Protein AF-A0A2M8Q726-F1 (afdb_monomer_lite)

Secondary structure (DSSP, 8-state):
-PPPPHHHHHHHHHHHHSPEEEEEE-PPPHHHHHHS---HHHHHTTTHHHHHHHTT--S-S--HHHHHHHHHHHTTSHHHHHHHHHHHHHH---S-STTHHHHHHHHHHHH-STTHHIIIIIIIS-EEEEEE--GGG---

Foldseek 3Di:
DDDDPPVVVVVVVVVVPDADAAAEDADDDLVVQLVDLDAPLNLCVPPVVVQLVVQPQDDGDDDVVSSVVSLVVRCPPPSNVVSQCCCCQVPVQRHDDPVRRVSSSVSSNVLSDPCNCVVPVCVPRNHPYHDYDNVVPPPD

Radius of gyration: 17.24 Å; chains: 1; bounding box: 44×35×48 Å

InterPro domains:
  IPR032466 Metal-dependent hydrolase [SSF51556] (7-124)

Structure (mmCIF, N/CA/C/O backbone):
data_AF-A0A2M8Q726-F1
#
_entry.id   AF-A0A2M8Q726-F1
#
loop_
_atom_site.group_PDB
_atom_site.id
_atom_site.type_symbol
_atom_site.label_atom_id
_atom_site.label_alt_id
_atom_site.label_comp_id
_atom_site.label_asym_id
_atom_site.label_entity_id
_atom_site.label_seq_id
_atom_site.pdbx_PDB_ins_code
_atom_site.Cartn_x
_atom_site.Cartn_y
_atom_site.Cartn_z
_atom_site.occupancy
_atom_site.B_iso_or_equiv
_atom_site.auth_seq_id
_atom_site.auth_comp_id
_atom_site.auth_asym_id
_atom_site.auth_atom_id
_atom_site.pdbx_PDB_model_num
ATOM 1 N N . PRO A 1 1 ? 7.306 11.997 19.398 1.00 54.81 1 PRO A N 1
ATOM 2 C CA . PRO A 1 1 ? 5.940 12.548 19.588 1.00 54.81 1 PRO A CA 1
ATOM 3 C C . PRO A 1 1 ? 5.564 12.511 21.071 1.00 54.81 1 PRO A C 1
ATOM 5 O O . PRO A 1 1 ? 5.903 11.532 21.731 1.00 54.81 1 PRO A O 1
ATOM 8 N N . ALA A 1 2 ? 4.929 13.562 21.596 1.00 72.69 2 ALA A N 1
ATOM 9 C CA . ALA A 1 2 ? 4.379 13.522 22.951 1.00 72.69 2 ALA A CA 1
ATOM 10 C C . ALA A 1 2 ? 3.283 12.447 23.028 1.00 72.69 2 ALA A C 1
ATOM 12 O O . ALA A 1 2 ? 2.559 12.235 22.053 1.00 72.69 2 ALA A O 1
ATOM 13 N N . ALA A 1 3 ? 3.186 11.749 24.160 1.00 86.69 3 ALA A N 1
ATOM 14 C CA . ALA A 1 3 ? 2.132 10.762 24.361 1.00 86.69 3 ALA A CA 1
ATOM 15 C C . ALA A 1 3 ? 0.755 11.443 24.294 1.00 86.69 3 ALA A C 1
ATOM 17 O O . ALA A 1 3 ? 0.577 12.540 24.829 1.00 86.69 3 ALA A O 1
ATOM 18 N N . LEU A 1 4 ? -0.216 10.792 23.646 1.00 92.00 4 LEU A N 1
ATOM 19 C CA . LEU A 1 4 ? -1.604 11.259 23.634 1.00 92.00 4 LEU A CA 1
ATOM 20 C C . LEU A 1 4 ? -2.129 11.388 25.079 1.00 92.00 4 LEU A C 1
ATOM 22 O O . LEU A 1 4 ? -1.747 10.574 25.924 1.00 92.00 4 LEU A O 1
ATOM 26 N N . PRO A 1 5 ? -3.025 12.343 25.386 1.00 96.50 5 PRO A N 1
ATOM 27 C CA . PRO A 1 5 ? -3.713 12.380 26.676 1.00 96.50 5 PRO A CA 1
ATOM 28 C C . PRO A 1 5 ? -4.424 11.054 26.981 1.00 96.50 5 PRO A C 1
ATOM 30 O O . PRO A 1 5 ? -4.880 10.373 26.062 1.00 96.50 5 PRO A O 1
ATOM 33 N N . ALA A 1 6 ? -4.581 10.701 28.260 1.00 96.00 6 ALA A N 1
ATOM 34 C CA . ALA A 1 6 ? -5.161 9.414 28.670 1.00 96.00 6 ALA A CA 1
ATOM 35 C C . ALA A 1 6 ? -6.541 9.134 28.041 1.00 96.00 6 ALA A C 1
ATOM 37 O O . ALA A 1 6 ? -6.801 8.018 27.596 1.00 96.00 6 ALA A O 1
ATOM 38 N N . ALA A 1 7 ? -7.395 10.157 27.932 1.00 96.19 7 ALA A N 1
ATOM 39 C CA . ALA A 1 7 ? -8.694 10.042 27.271 1.00 96.19 7 ALA A CA 1
ATOM 40 C C . ALA A 1 7 ? -8.564 9.698 25.775 1.00 96.19 7 ALA A C 1
ATOM 42 O O . ALA A 1 7 ? -9.251 8.808 25.283 1.00 96.19 7 ALA A O 1
ATOM 43 N N . ALA A 1 8 ? -7.636 10.342 25.061 1.00 96.50 8 ALA A N 1
ATOM 44 C CA . ALA A 1 8 ? -7.382 10.052 23.652 1.00 96.50 8 ALA A CA 1
ATOM 45 C C . ALA A 1 8 ? -6.784 8.648 23.457 1.00 96.50 8 ALA A C 1
ATOM 47 O O . ALA A 1 8 ? -7.154 7.958 22.515 1.00 96.50 8 ALA A O 1
ATOM 48 N N . GLN A 1 9 ? -5.924 8.185 24.373 1.00 95.62 9 GLN A N 1
ATOM 49 C CA . GLN A 1 9 ? -5.426 6.803 24.358 1.00 95.62 9 GLN A CA 1
ATOM 50 C C . GLN A 1 9 ? -6.545 5.777 24.575 1.00 95.62 9 GLN A C 1
ATOM 52 O O . GLN A 1 9 ? -6.511 4.705 23.979 1.00 95.62 9 GLN A O 1
ATOM 57 N N . ALA A 1 10 ? -7.525 6.082 25.432 1.00 95.88 10 ALA A N 1
ATOM 58 C CA . ALA A 1 10 ? -8.670 5.204 25.659 1.00 95.88 10 ALA A CA 1
ATOM 59 C C . ALA A 1 10 ? -9.525 5.065 24.392 1.00 95.88 10 ALA A C 1
ATOM 61 O O . ALA A 1 10 ? -9.790 3.942 23.977 1.00 95.88 10 ALA A O 1
ATOM 62 N N . VAL A 1 11 ? -9.863 6.187 23.743 1.00 96.69 11 VAL A N 1
ATOM 63 C CA . VAL A 1 11 ? -10.591 6.178 22.462 1.00 96.69 11 VAL A CA 1
ATOM 64 C C . VAL A 1 11 ? -9.797 5.433 21.393 1.00 96.69 11 VAL A C 1
ATOM 66 O O . VAL A 1 11 ? -10.348 4.556 20.743 1.00 96.69 11 VAL A O 1
ATOM 69 N N . TYR A 1 12 ? -8.499 5.720 21.257 1.00 94.75 12 TYR A N 1
ATOM 70 C CA . TYR A 1 12 ? -7.632 5.069 20.274 1.00 94.75 12 TYR A CA 1
ATOM 71 C C . TYR A 1 12 ? -7.640 3.541 20.419 1.00 94.75 12 TYR A C 1
ATOM 73 O O . TYR A 1 12 ? -7.903 2.836 19.447 1.00 94.75 12 TYR A O 1
ATOM 81 N N . ARG A 1 13 ? -7.434 3.026 21.640 1.00 95.06 13 ARG A N 1
ATOM 82 C CA . ARG A 1 13 ? -7.450 1.578 21.909 1.00 95.06 13 ARG A CA 1
ATOM 83 C C . ARG A 1 13 ? -8.795 0.937 21.592 1.00 95.06 13 ARG A C 1
ATOM 85 O O . ARG A 1 13 ? -8.817 -0.156 21.036 1.00 95.06 13 ARG A O 1
ATOM 92 N N . GLU A 1 14 ? -9.892 1.609 21.934 1.00 96.25 14 GLU A N 1
ATOM 93 C CA . GLU A 1 14 ? -11.228 1.110 21.612 1.00 96.25 14 GLU A CA 1
ATOM 94 C C . GLU A 1 14 ? -11.416 1.036 20.093 1.00 96.25 14 GLU A C 1
ATOM 96 O O . GLU A 1 14 ? -11.771 -0.018 19.568 1.00 96.25 14 GLU A O 1
ATOM 101 N N . THR A 1 15 ? -11.067 2.106 19.370 1.00 94.75 15 THR A N 1
ATOM 102 C CA . THR A 1 15 ? -11.199 2.162 17.907 1.00 94.75 15 THR A CA 1
ATOM 103 C C . THR A 1 15 ? -10.300 1.166 17.177 1.00 94.75 15 THR A C 1
ATOM 105 O O . THR A 1 15 ? -10.736 0.576 16.197 1.00 94.75 15 THR A O 1
ATOM 108 N N . GLU A 1 16 ? -9.079 0.908 17.661 1.00 93.31 16 GLU A N 1
ATOM 109 C CA . GLU A 1 16 ? -8.208 -0.137 17.097 1.00 93.31 16 GLU A CA 1
ATOM 110 C C . GLU A 1 16 ? -8.754 -1.554 17.319 1.00 93.31 16 GLU A C 1
ATOM 112 O O . GLU A 1 16 ? -8.418 -2.485 16.582 1.00 93.31 16 GLU A O 1
ATOM 117 N N . SER A 1 17 ? -9.582 -1.747 18.348 1.00 93.69 17 SER A N 1
ATOM 118 C CA . SER A 1 17 ? -10.163 -3.051 18.651 1.00 93.69 17 SER A CA 1
ATOM 119 C C . SER A 1 17 ? -11.394 -3.377 17.803 1.00 93.69 17 SER A C 1
ATOM 121 O O . SER A 1 17 ? -11.785 -4.545 17.760 1.00 93.69 17 SER A O 1
ATOM 123 N N . MET A 1 18 ? -11.979 -2.394 17.117 1.00 95.62 18 MET A N 1
ATOM 124 C CA . MET A 1 18 ? -13.186 -2.562 16.310 1.00 95.62 18 MET A CA 1
ATOM 125 C C . MET A 1 18 ? -12.909 -3.284 14.986 1.00 95.62 18 MET A C 1
ATOM 127 O O . MET A 1 18 ? -11.803 -3.255 14.448 1.00 95.62 18 MET A O 1
ATOM 131 N N . GLU A 1 19 ? -13.935 -3.944 14.452 1.00 96.88 19 GLU A N 1
ATOM 132 C CA . GLU A 1 19 ? -13.925 -4.422 13.069 1.00 96.88 19 GLU A CA 1
ATOM 133 C C . GLU A 1 19 ? -14.318 -3.291 12.111 1.00 96.88 19 GLU A C 1
ATOM 135 O O . GLU A 1 19 ? -15.088 -2.395 12.460 1.00 96.88 19 GLU A O 1
ATOM 140 N N . ILE A 1 20 ? -13.804 -3.346 10.884 1.00 96.38 20 ILE A N 1
ATOM 141 C CA . ILE A 1 20 ? -14.071 -2.340 9.854 1.00 96.38 20 ILE A CA 1
ATOM 142 C C . ILE A 1 20 ? -15.292 -2.759 9.031 1.00 96.38 20 ILE A C 1
ATOM 144 O O . ILE A 1 20 ? -15.376 -3.888 8.544 1.00 96.38 20 ILE A O 1
ATOM 148 N N . VAL A 1 21 ? -16.210 -1.820 8.812 1.00 96.25 21 VAL A N 1
ATOM 149 C CA . VAL A 1 21 ? -17.252 -1.923 7.784 1.00 96.25 21 VAL A CA 1
ATOM 150 C C . VAL A 1 21 ? -16.886 -0.951 6.670 1.00 96.25 21 VAL A C 1
ATOM 152 O O . VAL A 1 21 ? -17.015 0.260 6.839 1.00 96.25 21 VAL A O 1
ATOM 155 N N . SER A 1 22 ? -16.392 -1.477 5.547 1.00 94.50 22 SER A N 1
ATOM 156 C CA . SER A 1 22 ? -16.087 -0.668 4.366 1.00 94.50 22 SER A CA 1
ATOM 157 C C . SER A 1 22 ? -17.358 -0.501 3.540 1.00 94.50 22 SER A C 1
ATOM 159 O O . SER A 1 22 ? -17.876 -1.448 2.949 1.00 94.50 22 SER A O 1
ATOM 161 N N . SER A 1 23 ? -17.923 0.702 3.537 1.00 94.38 23 SER A N 1
ATOM 162 C CA . SER A 1 23 ? -19.181 0.966 2.837 1.00 94.38 23 SER A CA 1
ATOM 163 C C . SER A 1 23 ? -19.029 1.078 1.319 1.00 94.38 23 SER A C 1
ATOM 165 O O . SER A 1 23 ? -20.051 1.196 0.652 1.00 94.38 23 SER A O 1
ATOM 167 N N . HIS A 1 24 ? -17.800 1.103 0.787 1.00 92.88 24 HIS A N 1
ATOM 168 C CA . HIS A 1 24 ? -17.525 1.276 -0.642 1.00 92.88 24 HIS A CA 1
ATOM 169 C C . HIS A 1 24 ? -16.086 0.880 -1.002 1.00 92.88 24 HIS A C 1
ATOM 171 O O . HIS A 1 24 ? -15.147 1.412 -0.415 1.00 92.88 24 HIS A O 1
ATOM 177 N N . GLU A 1 25 ? -15.911 0.015 -2.002 1.00 89.62 25 GLU A N 1
ATOM 178 C CA . GLU A 1 25 ? -14.611 -0.400 -2.542 1.00 89.62 25 GLU A CA 1
ATOM 179 C C . GLU A 1 25 ? -14.656 -0.601 -4.058 1.00 89.62 25 GLU A C 1
ATOM 181 O O . GLU A 1 25 ? -15.679 -0.994 -4.609 1.00 89.62 25 GLU A O 1
ATOM 186 N N . HIS A 1 26 ? -13.505 -0.439 -4.714 1.00 89.94 26 HIS A N 1
ATOM 187 C CA . HIS A 1 26 ? -13.315 -0.713 -6.148 1.00 89.94 26 HIS A CA 1
ATOM 188 C C . HIS A 1 26 ? -12.232 -1.771 -6.401 1.00 89.94 26 HIS A C 1
ATOM 190 O O . HIS A 1 26 ? -11.482 -1.702 -7.378 1.00 89.94 26 HIS A O 1
ATOM 196 N N . LEU A 1 27 ? -12.071 -2.718 -5.476 1.00 88.94 27 LEU A N 1
ATOM 197 C CA . LEU A 1 27 ? -11.066 -3.765 -5.621 1.00 88.94 27 LEU A CA 1
ATOM 198 C C . LEU A 1 27 ? -11.449 -4.720 -6.766 1.00 88.94 27 LEU A C 1
ATOM 200 O O . LEU A 1 27 ? -12.606 -5.124 -6.852 1.00 88.94 27 LEU A O 1
ATOM 204 N N . PRO A 1 28 ? -10.501 -5.138 -7.621 1.00 89.62 28 PRO A N 1
ATOM 205 C CA . PRO A 1 28 ? -10.774 -6.209 -8.575 1.00 89.62 28 PRO A CA 1
ATOM 206 C C . PRO A 1 28 ? -11.131 -7.503 -7.831 1.00 89.62 28 PRO A C 1
ATOM 208 O O . PRO A 1 28 ? -10.781 -7.674 -6.660 1.00 89.62 28 PRO A O 1
ATOM 211 N N . GLY A 1 29 ? -11.781 -8.451 -8.507 1.00 90.69 29 GLY A N 1
ATOM 212 C CA . GLY A 1 29 ? -12.000 -9.778 -7.922 1.00 90.69 29 GLY A CA 1
ATOM 213 C C . GLY A 1 29 ? -10.667 -10.447 -7.555 1.00 90.69 29 GLY A C 1
ATOM 214 O O . GLY A 1 29 ? -9.648 -10.191 -8.196 1.00 90.69 29 GLY A O 1
ATOM 215 N N . GLU A 1 30 ? -10.631 -11.329 -6.545 1.00 93.44 30 GLU A N 1
ATOM 216 C CA . GLU A 1 30 ? -9.359 -11.964 -6.138 1.00 93.44 30 GLU A CA 1
ATOM 217 C C . GLU A 1 30 ? -8.720 -12.750 -7.293 1.00 93.44 30 GLU A C 1
ATOM 219 O O . GLU A 1 30 ? -7.502 -12.719 -7.460 1.00 93.44 30 GLU A O 1
ATOM 224 N N . GLU A 1 31 ? -9.535 -13.409 -8.117 1.00 93.25 31 GLU A N 1
ATOM 225 C CA . GLU A 1 31 ? -9.072 -14.120 -9.309 1.00 93.25 31 GLU A CA 1
ATOM 226 C C . GLU A 1 31 ? -8.372 -13.174 -10.295 1.00 93.25 31 GLU A C 1
ATOM 228 O O . GLU A 1 31 ? -7.232 -13.426 -10.690 1.00 93.25 31 GLU A O 1
ATOM 233 N N . GLU A 1 32 ?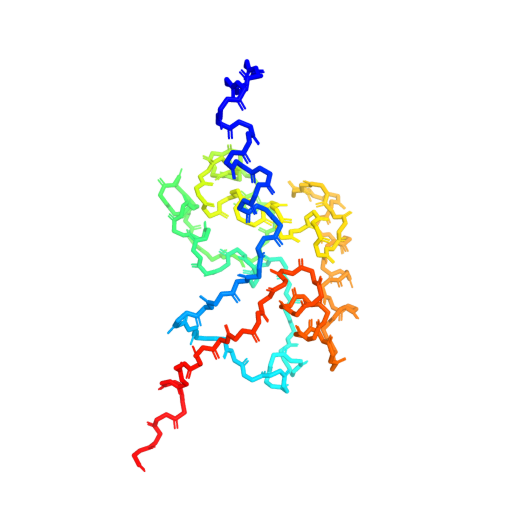 -9.000 -12.040 -10.617 1.00 91.81 32 GLU A N 1
ATOM 234 C CA . GLU A 1 32 ? -8.412 -11.001 -11.468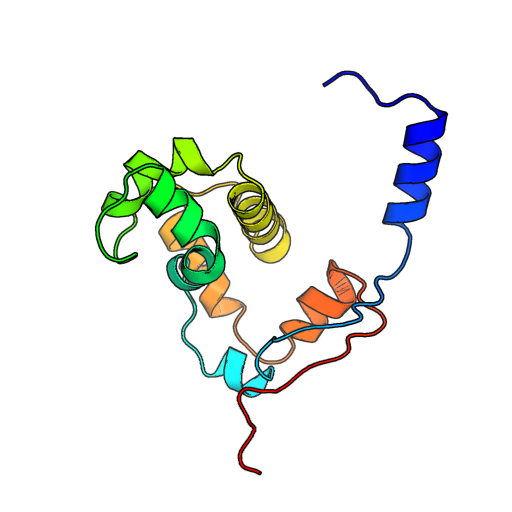 1.00 91.81 32 GLU A CA 1
ATOM 235 C C . GLU A 1 32 ? -7.123 -10.463 -10.846 1.00 91.81 32 GLU A C 1
ATOM 237 O O . GLU A 1 32 ? -6.086 -10.398 -11.505 1.00 91.81 32 GLU A O 1
ATOM 242 N N . ARG A 1 33 ? -7.149 -10.147 -9.546 1.00 92.25 33 ARG A N 1
ATOM 243 C CA . ARG A 1 33 ? -5.987 -9.660 -8.802 1.00 92.25 33 ARG A CA 1
ATOM 244 C C . ARG A 1 33 ? -4.824 -10.647 -8.861 1.00 92.25 33 ARG A C 1
ATOM 246 O O . ARG A 1 33 ? -3.682 -10.209 -9.025 1.00 92.25 33 ARG A O 1
ATOM 253 N N . CYS A 1 34 ? -5.096 -11.942 -8.727 1.00 95.00 34 CYS A N 1
ATOM 254 C CA . CYS A 1 34 ? -4.098 -13.006 -8.797 1.00 95.00 34 CYS A CA 1
ATOM 255 C C . CYS A 1 34 ? -3.569 -13.220 -10.221 1.00 95.00 34 CYS A C 1
ATOM 257 O O . CYS A 1 34 ? -2.403 -13.577 -10.377 1.00 95.00 34 CYS A O 1
ATOM 259 N N . ALA A 1 35 ? -4.383 -12.964 -11.248 1.00 95.19 35 ALA A N 1
ATOM 260 C CA . ALA A 1 35 ? -3.959 -13.026 -12.647 1.00 95.19 35 ALA A CA 1
ATOM 261 C C . ALA A 1 35 ? -2.996 -11.886 -13.037 1.00 95.19 35 ALA A C 1
ATOM 263 O O . ALA A 1 35 ? -2.217 -12.024 -13.985 1.00 95.19 35 ALA A O 1
ATOM 264 N N . LEU A 1 36 ? -3.008 -10.769 -12.299 1.00 93.00 36 LEU A N 1
ATOM 265 C CA . LEU A 1 36 ? -2.051 -9.677 -12.487 1.00 93.00 36 LEU A CA 1
ATOM 266 C C . LEU A 1 36 ? -0.625 -10.075 -12.070 1.00 93.00 36 LEU A C 1
ATOM 268 O O . LEU A 1 36 ? -0.399 -10.997 -11.289 1.00 93.00 36 LEU A O 1
ATOM 272 N N . LYS A 1 37 ? 0.360 -9.303 -12.541 1.00 94.31 37 LYS A N 1
ATOM 273 C CA . LYS A 1 37 ? 1.768 -9.385 -12.113 1.00 94.31 37 LYS A CA 1
ATOM 274 C C . LYS A 1 37 ? 2.157 -8.108 -11.360 1.00 94.31 37 LYS A C 1
ATOM 276 O O . LYS A 1 37 ? 2.924 -7.311 -11.894 1.00 94.31 37 LYS A O 1
ATOM 281 N N . PRO A 1 38 ? 1.575 -7.874 -10.169 1.00 94.00 38 PRO A N 1
ATOM 282 C CA . PRO A 1 38 ? 1.825 -6.664 -9.401 1.00 94.00 38 PRO A CA 1
ATOM 283 C C . PRO A 1 38 ? 3.296 -6.553 -8.993 1.00 94.00 38 PRO A C 1
ATOM 285 O O . PRO A 1 38 ? 3.957 -7.543 -8.677 1.00 94.00 38 PRO A O 1
ATOM 288 N N . ASP A 1 39 ? 3.764 -5.322 -8.901 1.00 94.81 39 ASP A N 1
ATOM 289 C CA . ASP A 1 39 ? 5.078 -4.956 -8.392 1.00 94.81 39 ASP A CA 1
ATOM 290 C C . ASP A 1 39 ? 4.988 -3.655 -7.575 1.00 94.81 39 ASP A C 1
ATOM 292 O O . ASP A 1 39 ? 3.903 -3.132 -7.304 1.00 94.81 39 ASP A O 1
ATOM 296 N N . VAL A 1 40 ? 6.131 -3.118 -7.156 1.00 94.62 40 VAL A N 1
ATOM 297 C CA . VAL A 1 40 ? 6.198 -1.845 -6.431 1.00 94.62 40 VAL A CA 1
ATOM 298 C C . VAL A 1 40 ? 5.554 -0.688 -7.206 1.00 94.62 40 VAL A C 1
ATOM 300 O O . VAL A 1 40 ? 4.944 0.186 -6.591 1.00 94.62 40 VAL A O 1
ATOM 303 N N . PHE A 1 41 ? 5.636 -0.678 -8.541 1.00 94.31 41 PHE A N 1
ATOM 304 C CA . PHE A 1 41 ? 5.065 0.392 -9.360 1.00 94.31 41 PHE A CA 1
ATOM 305 C C . PHE A 1 41 ? 3.551 0.273 -9.472 1.00 94.31 41 PHE A C 1
ATOM 307 O O . PHE A 1 41 ? 2.878 1.294 -9.542 1.00 94.31 41 PHE A O 1
ATOM 314 N N . THR A 1 42 ? 3.007 -0.941 -9.374 1.00 92.62 42 THR A N 1
ATOM 315 C CA . THR A 1 42 ? 1.564 -1.157 -9.199 1.00 92.62 42 THR A CA 1
ATOM 316 C C . THR A 1 42 ? 1.067 -0.476 -7.921 1.00 92.62 42 THR A C 1
ATOM 318 O O . THR A 1 42 ? 0.044 0.199 -7.936 1.00 92.62 42 THR A O 1
ATOM 321 N N . LEU A 1 43 ? 1.816 -0.586 -6.816 1.00 90.94 43 LEU A N 1
ATOM 322 C CA . LEU A 1 43 ? 1.444 0.062 -5.552 1.00 90.94 43 LEU A CA 1
ATOM 323 C C . LEU A 1 43 ? 1.618 1.591 -5.592 1.00 90.94 43 LEU A C 1
ATOM 325 O O . LEU A 1 43 ? 0.812 2.317 -5.014 1.00 90.94 43 LEU A O 1
ATOM 329 N N . LEU A 1 44 ? 2.653 2.088 -6.275 1.00 91.69 44 LEU A N 1
ATOM 330 C CA . LEU A 1 44 ? 2.886 3.527 -6.453 1.00 91.69 44 LEU A CA 1
ATOM 331 C C . LEU A 1 44 ? 1.904 4.171 -7.447 1.00 91.69 44 LEU A C 1
ATOM 333 O O . LEU A 1 44 ? 1.584 5.348 -7.313 1.00 91.69 44 LEU A O 1
ATOM 337 N N . GLY A 1 45 ? 1.441 3.410 -8.438 1.00 85.62 45 GLY A N 1
ATOM 338 C CA . GLY A 1 45 ? 0.722 3.900 -9.613 1.00 85.62 45 GLY A CA 1
ATOM 339 C C . GLY A 1 45 ? -0.712 4.356 -9.383 1.00 85.62 45 GLY A C 1
ATOM 340 O O . GLY A 1 45 ? -1.261 5.000 -10.268 1.00 85.62 45 GLY A O 1
ATOM 341 N N . HIS A 1 46 ? -1.311 4.060 -8.228 1.00 76.25 46 HIS A N 1
ATOM 342 C CA . HIS A 1 46 ? -2.641 4.568 -7.895 1.00 76.25 46 HIS A CA 1
ATOM 343 C C . HIS A 1 46 ? -2.561 6.048 -7.504 1.00 76.25 46 HIS A C 1
ATOM 345 O O . HIS A 1 46 ? -2.630 6.917 -8.361 1.00 76.25 46 HIS A O 1
ATOM 351 N N . TYR A 1 47 ? -2.357 6.352 -6.225 1.00 70.50 47 TYR A N 1
ATOM 352 C CA . TYR A 1 47 ? -2.425 7.736 -5.751 1.00 70.50 47 TYR A CA 1
ATOM 353 C C . TYR A 1 47 ? -1.074 8.340 -5.351 1.00 70.50 47 TYR A C 1
ATOM 355 O O . TYR A 1 47 ? -0.899 9.555 -5.388 1.00 70.50 47 TYR A O 1
ATOM 363 N N . ALA A 1 48 ? -0.071 7.514 -5.036 1.00 88.94 48 ALA A N 1
ATOM 364 C CA . ALA A 1 48 ? 1.277 8.024 -4.768 1.00 88.94 48 ALA A CA 1
ATOM 365 C C . ALA A 1 48 ? 1.936 8.607 -6.036 1.00 88.94 48 ALA A C 1
ATOM 367 O O . ALA A 1 48 ? 2.854 9.420 -5.939 1.00 88.94 48 ALA A O 1
ATOM 368 N N . MET A 1 49 ? 1.457 8.231 -7.227 1.00 92.38 49 MET A N 1
ATOM 369 C CA . MET A 1 49 ? 1.896 8.794 -8.502 1.00 92.38 49 MET A CA 1
ATOM 370 C C . MET A 1 49 ? 1.608 10.294 -8.596 1.00 92.38 49 MET A C 1
ATOM 372 O O . MET A 1 49 ? 2.449 11.038 -9.100 1.00 92.38 49 MET A O 1
ATOM 376 N N . ASP A 1 50 ? 0.461 10.750 -8.097 1.00 92.25 50 ASP A N 1
ATOM 377 C CA . ASP A 1 50 ? 0.094 12.166 -8.159 1.00 92.25 50 ASP A CA 1
ATOM 378 C C . ASP A 1 50 ? 0.914 13.005 -7.179 1.00 92.25 50 ASP A C 1
ATOM 380 O O . ASP A 1 50 ? 1.320 14.120 -7.514 1.00 92.25 50 ASP A O 1
ATOM 384 N N . ASP A 1 51 ? 1.277 12.437 -6.027 1.00 95.31 51 ASP A N 1
ATOM 385 C CA . ASP A 1 51 ? 2.249 13.056 -5.127 1.00 95.31 51 ASP A CA 1
ATOM 386 C C . ASP A 1 51 ? 3.627 13.165 -5.800 1.00 95.31 51 ASP A C 1
ATOM 388 O O . ASP A 1 51 ? 4.275 14.211 -5.727 1.00 95.31 51 ASP A O 1
ATOM 392 N N . LEU A 1 52 ? 4.078 12.113 -6.497 1.00 95.81 52 LEU A N 1
ATOM 393 C CA . LEU A 1 52 ? 5.351 12.116 -7.230 1.00 95.81 52 LEU A CA 1
ATOM 394 C C . LEU A 1 52 ? 5.361 13.162 -8.351 1.00 95.81 52 LEU A C 1
ATOM 396 O O . LEU A 1 52 ? 6.340 13.897 -8.489 1.00 95.81 52 LEU A O 1
ATOM 400 N N . ARG A 1 53 ? 4.268 13.274 -9.113 1.00 94.50 53 ARG A N 1
ATOM 401 C CA . ARG A 1 53 ? 4.092 14.315 -10.139 1.00 94.50 53 ARG A CA 1
ATOM 402 C C . ARG A 1 53 ? 4.110 15.709 -9.525 1.00 94.50 53 ARG A C 1
ATOM 404 O O . ARG A 1 53 ? 4.827 16.576 -10.016 1.00 94.50 53 ARG A O 1
ATOM 411 N N . SER A 1 54 ? 3.385 15.906 -8.426 1.00 94.94 54 SER A N 1
ATOM 412 C CA . SER A 1 54 ? 3.338 17.182 -7.700 1.00 94.94 54 SER A CA 1
ATOM 413 C C . SER A 1 54 ? 4.703 17.575 -7.129 1.00 94.94 54 SER A C 1
ATOM 415 O O . SER A 1 54 ? 5.031 18.757 -7.069 1.00 94.94 54 SER A O 1
ATOM 417 N N . ALA A 1 55 ? 5.530 16.594 -6.759 1.00 95.88 55 ALA A N 1
ATOM 418 C CA . ALA A 1 55 ? 6.906 16.816 -6.326 1.00 95.88 55 ALA A CA 1
ATOM 419 C C . ALA A 1 55 ? 7.872 17.158 -7.476 1.00 95.88 55 ALA A C 1
ATOM 421 O O . ALA A 1 55 ? 8.982 17.601 -7.193 1.00 95.88 55 ALA A O 1
ATOM 422 N N . GLY A 1 56 ? 7.468 16.981 -8.741 1.00 95.50 56 GLY A N 1
ATOM 423 C CA . GLY A 1 56 ? 8.257 17.317 -9.931 1.00 95.50 56 GLY A CA 1
ATOM 424 C C . GLY A 1 56 ? 8.689 16.126 -10.793 1.00 95.50 56 GLY A C 1
ATOM 425 O O . GLY A 1 56 ? 9.419 16.323 -11.766 1.00 95.50 56 GLY A O 1
ATOM 426 N N . MET A 1 57 ? 8.252 14.898 -10.486 1.00 95.19 57 MET A N 1
ATOM 427 C CA . MET A 1 57 ? 8.567 13.731 -11.314 1.00 95.19 57 MET A CA 1
ATOM 428 C C . MET A 1 57 ? 7.872 13.827 -12.680 1.00 95.19 57 MET A C 1
ATOM 430 O O . MET A 1 57 ? 6.645 13.787 -12.773 1.00 95.19 57 MET A O 1
ATOM 434 N N . ALA A 1 58 ? 8.663 13.887 -13.751 1.00 89.94 58 ALA A N 1
ATOM 435 C CA . ALA A 1 58 ? 8.177 13.774 -15.121 1.00 89.94 58 ALA A CA 1
ATOM 436 C C . ALA A 1 58 ? 8.232 12.315 -15.608 1.00 89.94 58 ALA A C 1
ATOM 438 O O . ALA A 1 58 ? 9.193 11.595 -15.336 1.00 89.94 58 ALA A O 1
ATOM 439 N N . GLY A 1 59 ? 7.230 11.896 -16.384 1.00 85.25 59 GLY A N 1
ATOM 440 C CA . GLY A 1 59 ? 7.202 10.584 -17.033 1.00 85.25 59 GLY A CA 1
ATOM 441 C C . GLY A 1 59 ? 6.551 9.467 -16.211 1.00 85.25 59 GLY A C 1
ATOM 442 O O . GLY A 1 59 ? 5.743 9.704 -15.314 1.00 85.25 59 GLY A O 1
ATOM 443 N N . GLU A 1 60 ? 6.863 8.227 -16.585 1.00 86.12 60 GLU A N 1
ATOM 444 C CA . GLU A 1 60 ? 6.194 7.020 -16.092 1.00 86.12 60 GLU A CA 1
ATOM 445 C C . GLU A 1 60 ? 6.976 6.326 -14.967 1.00 86.12 60 GLU A C 1
ATOM 447 O O . GLU A 1 60 ? 8.209 6.346 -14.924 1.00 86.12 60 GLU A O 1
ATOM 452 N N . LEU A 1 61 ? 6.249 5.640 -14.082 1.00 88.81 61 LEU A N 1
ATOM 453 C CA . LEU A 1 61 ? 6.803 4.811 -13.009 1.00 88.81 61 LEU A CA 1
ATOM 454 C C . LEU A 1 61 ? 7.377 3.505 -13.576 1.00 88.81 61 LEU A C 1
ATOM 456 O O . LEU A 1 61 ? 6.714 2.473 -13.560 1.00 88.81 61 LEU A O 1
ATOM 460 N N . LYS A 1 62 ? 8.599 3.555 -14.116 1.00 88.44 62 LYS A N 1
ATOM 461 C CA . LYS A 1 62 ? 9.261 2.378 -14.719 1.00 88.44 62 LYS A CA 1
ATOM 462 C C . LYS A 1 62 ? 10.447 1.843 -13.935 1.00 88.44 62 LYS A C 1
ATOM 464 O O . LYS A 1 62 ? 10.757 0.660 -14.025 1.00 88.44 62 LYS A O 1
ATOM 469 N N . THR A 1 63 ? 11.169 2.710 -13.231 1.00 93.25 63 THR A N 1
ATOM 470 C CA . THR A 1 63 ? 12.400 2.331 -12.534 1.00 93.25 63 THR A CA 1
ATOM 471 C C . THR A 1 63 ? 12.484 3.024 -11.187 1.00 93.25 63 THR A C 1
ATOM 473 O O . THR A 1 63 ? 12.051 4.165 -11.029 1.00 93.25 63 THR A O 1
ATOM 476 N N . TRP A 1 64 ? 13.081 2.347 -10.203 1.00 94.81 64 TRP A N 1
ATOM 477 C CA . TRP A 1 64 ? 13.284 2.946 -8.887 1.00 94.81 64 TRP A CA 1
ATOM 478 C C . TRP A 1 64 ? 14.207 4.161 -8.974 1.00 94.81 64 TRP A C 1
ATOM 480 O O . TRP A 1 64 ? 13.932 5.170 -8.346 1.00 94.81 64 TRP A O 1
ATOM 490 N N . ALA A 1 65 ? 15.239 4.109 -9.821 1.00 94.88 65 ALA A N 1
ATOM 491 C CA . ALA A 1 65 ? 16.160 5.225 -10.026 1.00 94.88 65 ALA A CA 1
ATOM 492 C C . ALA A 1 65 ? 15.457 6.519 -10.483 1.00 94.88 65 ALA A C 1
ATOM 494 O O . ALA A 1 65 ? 15.900 7.608 -10.131 1.00 94.88 65 ALA A O 1
ATOM 495 N N . ALA A 1 66 ? 14.354 6.417 -11.234 1.00 93.56 66 ALA A N 1
ATOM 496 C CA . ALA A 1 66 ? 13.549 7.578 -11.611 1.00 93.56 66 ALA A CA 1
ATOM 497 C C . ALA A 1 66 ? 12.676 8.099 -10.454 1.00 93.56 66 ALA A C 1
ATOM 499 O O . ALA A 1 66 ? 12.434 9.300 -10.366 1.00 93.56 66 ALA A O 1
ATOM 500 N N . VAL A 1 67 ? 12.220 7.211 -9.564 1.00 94.88 67 VAL A N 1
ATOM 501 C CA . VAL A 1 67 ? 11.341 7.526 -8.422 1.00 94.88 67 VAL A CA 1
ATOM 502 C C . VAL A 1 67 ? 12.123 8.044 -7.212 1.00 94.88 67 VAL A C 1
ATOM 504 O O . VAL A 1 67 ? 11.669 8.951 -6.516 1.00 94.88 67 VAL A O 1
ATOM 507 N N . GLU A 1 68 ? 13.305 7.487 -6.958 1.00 95.19 68 GLU A N 1
ATOM 508 C CA . GLU A 1 68 ? 14.121 7.707 -5.762 1.00 95.19 68 GLU A CA 1
ATOM 509 C C . GLU A 1 68 ? 14.386 9.190 -5.434 1.00 95.19 68 GLU A C 1
ATOM 511 O O . GLU A 1 68 ? 14.215 9.562 -4.267 1.00 95.19 68 GLU A O 1
ATOM 516 N N . PRO A 1 69 ? 14.706 10.076 -6.406 1.00 95.56 69 PRO A N 1
ATOM 517 C CA . PRO A 1 69 ? 14.909 11.500 -6.128 1.00 95.56 69 PRO A CA 1
ATOM 518 C C . PRO A 1 69 ? 13.675 12.184 -5.525 1.00 95.56 69 PRO A C 1
ATOM 520 O O . PRO A 1 69 ? 13.805 13.120 -4.731 1.00 95.56 69 PRO A O 1
ATOM 523 N N . 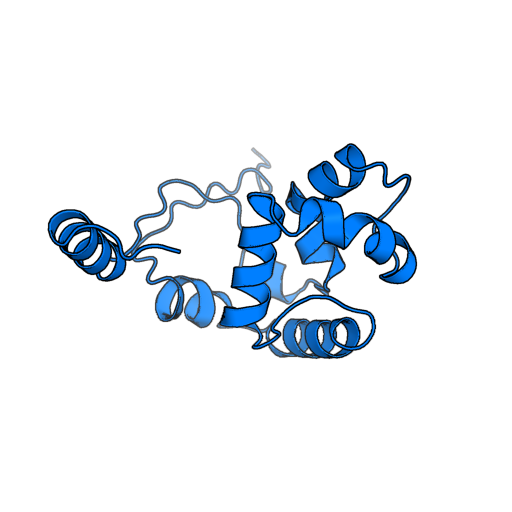TRP A 1 70 ? 12.483 11.697 -5.873 1.00 96.62 70 TRP A N 1
ATOM 524 C CA . TRP A 1 70 ? 11.196 12.266 -5.487 1.00 96.62 70 TRP A CA 1
ATOM 525 C C . TRP A 1 70 ? 10.609 11.589 -4.247 1.00 96.62 70 TRP A C 1
ATOM 527 O O . TRP A 1 70 ? 9.901 12.238 -3.477 1.00 96.62 70 TRP A O 1
ATOM 537 N N . TRP A 1 71 ? 10.952 10.319 -3.988 1.00 95.44 71 TRP A N 1
ATOM 538 C CA . TRP A 1 71 ? 10.376 9.534 -2.890 1.00 95.44 71 TRP A CA 1
ATOM 539 C C . TRP A 1 71 ? 10.489 10.228 -1.529 1.00 95.44 71 TRP A C 1
ATOM 541 O O . TRP A 1 71 ? 9.522 10.286 -0.772 1.00 95.44 71 TRP A O 1
ATOM 551 N N . ARG A 1 72 ? 11.639 10.841 -1.219 1.00 93.44 72 ARG A N 1
ATOM 552 C CA . ARG A 1 72 ? 11.837 11.559 0.056 1.00 93.44 72 ARG A CA 1
ATOM 553 C C . ARG A 1 72 ? 10.860 12.722 0.268 1.00 93.44 72 ARG A C 1
ATOM 555 O O . ARG A 1 72 ? 10.581 13.053 1.415 1.00 93.44 72 ARG A O 1
ATOM 562 N N . HIS A 1 73 ? 10.370 13.326 -0.814 1.00 96.06 73 HIS A N 1
ATOM 563 C CA . HIS A 1 73 ? 9.440 14.453 -0.777 1.00 96.06 73 HIS A CA 1
ATOM 564 C C . HIS A 1 73 ? 7.998 13.992 -0.555 1.00 96.06 73 HIS A C 1
ATOM 566 O O . HIS A 1 73 ? 7.206 14.734 0.015 1.00 96.06 73 HIS A O 1
ATOM 572 N N . VAL A 1 74 ? 7.680 12.755 -0.945 1.00 96.25 74 VAL A N 1
ATOM 573 C CA . VAL A 1 74 ? 6.307 12.234 -0.930 1.00 96.25 74 VAL A CA 1
ATOM 574 C C . VAL A 1 74 ? 6.067 11.172 0.141 1.00 96.25 74 VAL A C 1
ATOM 576 O O . VAL A 1 74 ? 4.942 10.976 0.567 1.00 96.25 74 VAL A O 1
ATOM 579 N N . ARG A 1 75 ? 7.103 10.521 0.684 1.00 95.06 75 ARG A N 1
ATOM 580 C CA . ARG A 1 75 ? 6.969 9.435 1.683 1.00 95.06 75 ARG A CA 1
ATOM 581 C C . ARG A 1 75 ? 6.261 9.827 2.991 1.00 95.06 75 ARG A C 1
ATOM 583 O O . ARG A 1 75 ? 6.009 8.966 3.839 1.00 95.06 75 ARG A O 1
ATOM 590 N N . GLY A 1 76 ? 6.037 11.125 3.200 1.00 95.50 76 GLY A N 1
ATOM 591 C CA . GLY A 1 76 ? 5.314 11.695 4.334 1.00 95.50 76 GLY A CA 1
ATOM 592 C C . GLY A 1 76 ? 3.874 12.123 4.032 1.00 95.50 76 GLY A C 1
ATOM 593 O O . GLY A 1 76 ? 3.171 12.453 4.984 1.00 95.50 76 GLY A O 1
ATOM 594 N N . THR A 1 77 ? 3.434 12.117 2.768 1.00 96.00 77 THR A N 1
ATOM 595 C CA . THR A 1 77 ? 2.050 12.438 2.371 1.00 96.00 77 THR A CA 1
ATOM 596 C C . THR A 1 77 ? 1.085 11.341 2.824 1.00 96.00 77 THR A C 1
ATOM 598 O O . THR A 1 77 ? 1.515 10.266 3.245 1.00 96.00 77 THR A O 1
ATOM 601 N N . GLY A 1 78 ? -0.227 11.577 2.711 1.00 95.06 78 GLY A N 1
ATOM 602 C CA . GLY A 1 78 ? -1.238 10.565 3.039 1.00 95.06 78 GLY A CA 1
ATOM 603 C C . GLY A 1 78 ? -1.032 9.254 2.271 1.00 95.06 78 GLY A C 1
ATOM 604 O O . GLY A 1 78 ? -0.957 8.188 2.882 1.00 95.06 78 GLY A O 1
ATOM 605 N N . TYR A 1 79 ? -0.834 9.325 0.951 1.00 94.81 79 TYR A N 1
ATOM 606 C CA . TYR A 1 79 ? -0.595 8.135 0.131 1.00 94.81 79 TYR A CA 1
ATOM 607 C C . TYR A 1 79 ? 0.797 7.538 0.337 1.00 94.81 79 TYR A C 1
ATOM 609 O O . TYR A 1 79 ? 0.937 6.314 0.372 1.00 94.81 79 TYR A O 1
ATOM 617 N N . GLY A 1 80 ? 1.821 8.368 0.561 1.00 95.19 80 GLY A N 1
ATOM 618 C CA . GLY A 1 80 ? 3.153 7.894 0.931 1.00 95.19 80 GLY A CA 1
ATOM 619 C C . GLY A 1 80 ? 3.150 7.112 2.249 1.00 95.19 80 GLY A C 1
ATOM 620 O O . GLY A 1 80 ? 3.781 6.059 2.349 1.00 95.19 80 GLY A O 1
ATOM 621 N N . GLN A 1 81 ? 2.400 7.578 3.249 1.00 95.62 81 GLN A N 1
ATOM 622 C CA . GLN A 1 81 ? 2.218 6.877 4.521 1.00 95.62 81 GLN A CA 1
ATOM 623 C C . GLN A 1 81 ? 1.412 5.587 4.351 1.00 95.62 81 GLN A C 1
ATOM 625 O O . GLN A 1 81 ? 1.842 4.551 4.858 1.00 95.62 81 GLN A O 1
ATOM 630 N N . ALA A 1 82 ? 0.304 5.620 3.603 1.00 94.44 82 ALA A N 1
ATOM 631 C CA . ALA A 1 82 ? -0.502 4.433 3.317 1.00 94.44 82 ALA A CA 1
ATOM 632 C C . ALA A 1 82 ? 0.329 3.332 2.635 1.00 94.44 82 ALA A C 1
ATOM 634 O O . ALA A 1 82 ? 0.313 2.180 3.072 1.00 94.44 82 ALA A O 1
ATOM 635 N N . LEU A 1 83 ? 1.138 3.696 1.632 1.00 94.62 83 LEU A N 1
ATOM 636 C CA . LEU A 1 83 ? 2.055 2.768 0.973 1.00 94.62 83 LEU A CA 1
ATOM 637 C C . LEU A 1 83 ? 3.065 2.178 1.962 1.00 94.62 83 LEU A C 1
ATOM 639 O O . LEU A 1 83 ? 3.261 0.966 1.985 1.00 94.62 83 LEU A O 1
ATOM 643 N N . ARG A 1 84 ? 3.691 3.019 2.795 1.00 95.56 84 ARG A N 1
ATOM 644 C CA . ARG A 1 84 ? 4.690 2.587 3.788 1.00 95.56 84 ARG A CA 1
ATOM 645 C C . ARG A 1 84 ? 4.111 1.623 4.818 1.00 95.56 84 ARG A C 1
ATOM 647 O O . ARG A 1 84 ? 4.768 0.646 5.166 1.00 95.56 84 ARG A O 1
ATOM 654 N N . ILE A 1 85 ? 2.886 1.872 5.274 1.00 95.44 85 ILE A N 1
ATOM 655 C CA . ILE A 1 85 ? 2.152 0.966 6.164 1.00 95.44 85 ILE A CA 1
ATOM 656 C C . ILE A 1 85 ? 1.911 -0.370 5.455 1.00 95.44 85 ILE A C 1
ATOM 658 O O . ILE A 1 85 ? 2.262 -1.415 5.998 1.00 95.44 85 ILE A O 1
ATOM 662 N N . ALA A 1 86 ? 1.413 -0.349 4.215 1.00 95.12 86 ALA A N 1
ATOM 663 C CA . ALA A 1 86 ? 1.143 -1.565 3.454 1.00 95.12 86 ALA A CA 1
ATOM 664 C C . ALA A 1 86 ? 2.408 -2.410 3.215 1.00 95.12 86 ALA A C 1
ATOM 666 O O . ALA A 1 86 ? 2.393 -3.618 3.456 1.00 95.12 86 ALA A O 1
ATOM 667 N N . ILE A 1 87 ? 3.524 -1.804 2.786 1.00 96.31 87 ILE A N 1
ATOM 668 C CA . ILE A 1 87 ? 4.770 -2.552 2.533 1.00 96.31 87 ILE A CA 1
ATOM 669 C C . ILE A 1 87 ? 5.379 -3.135 3.808 1.00 96.31 87 ILE A C 1
ATOM 671 O O . ILE A 1 87 ? 5.906 -4.252 3.781 1.00 96.31 87 ILE A O 1
ATOM 675 N N . ARG A 1 88 ? 5.242 -2.426 4.932 1.00 97.38 88 ARG A N 1
ATOM 676 C CA . ARG A 1 88 ? 5.707 -2.880 6.240 1.00 97.38 88 ARG A CA 1
ATOM 677 C C . ARG A 1 88 ? 4.845 -4.017 6.764 1.00 97.38 88 ARG A C 1
ATOM 679 O O . ARG A 1 88 ? 5.383 -5.064 7.100 1.00 97.38 88 ARG A O 1
ATOM 686 N N . ASP A 1 89 ? 3.533 -3.836 6.800 1.00 97.06 89 ASP A N 1
ATOM 687 C CA . ASP A 1 89 ? 2.649 -4.757 7.514 1.00 97.06 89 ASP A CA 1
ATOM 688 C C . ASP A 1 89 ? 2.327 -5.993 6.673 1.00 97.06 89 ASP A C 1
ATOM 690 O O . ASP A 1 89 ? 2.373 -7.110 7.180 1.00 97.06 89 ASP A O 1
ATOM 694 N N . ILE A 1 90 ? 2.077 -5.828 5.368 1.00 97.00 90 ILE A N 1
ATOM 695 C CA . ILE A 1 90 ? 1.676 -6.932 4.478 1.00 97.00 90 ILE A CA 1
ATOM 696 C C . ILE A 1 90 ? 2.880 -7.737 3.991 1.00 97.00 90 ILE A C 1
ATOM 698 O O . ILE A 1 90 ? 2.783 -8.961 3.831 1.00 97.00 90 ILE A O 1
ATOM 702 N N . TYR A 1 91 ? 3.998 -7.051 3.735 1.00 97.31 91 TYR A N 1
ATOM 703 C CA . TYR A 1 91 ? 5.181 -7.629 3.099 1.00 97.31 91 TYR A CA 1
ATOM 704 C C . TYR A 1 91 ? 6.439 -7.568 3.972 1.00 97.31 91 TYR A C 1
ATOM 706 O O . TYR A 1 91 ? 7.479 -8.056 3.540 1.00 97.31 91 TYR A O 1
ATOM 714 N N . GLY A 1 92 ? 6.407 -7.008 5.185 1.00 97.56 92 GLY A N 1
ATOM 715 C CA . GLY A 1 92 ? 7.566 -6.989 6.088 1.00 97.56 92 GLY A CA 1
ATOM 716 C C . GLY A 1 92 ? 8.751 -6.159 5.582 1.00 97.56 92 GLY A C 1
ATOM 717 O O . GLY A 1 92 ? 9.898 -6.486 5.900 1.00 97.56 92 GLY A O 1
ATOM 718 N N . VAL A 1 93 ? 8.519 -5.166 4.717 1.00 97.69 93 VAL A N 1
ATOM 719 C CA . VAL A 1 93 ? 9.555 -4.284 4.152 1.00 97.69 93 VAL A CA 1
ATOM 720 C C . VAL A 1 93 ? 9.415 -2.895 4.768 1.00 97.69 93 VAL A C 1
ATOM 722 O O . VAL A 1 93 ? 8.375 -2.268 4.635 1.00 97.69 93 VAL A O 1
ATOM 725 N N . GLY A 1 94 ? 10.450 -2.411 5.459 1.00 94.12 94 GLY A N 1
ATOM 726 C CA . GLY A 1 94 ? 10.345 -1.195 6.276 1.00 94.12 94 GLY A CA 1
ATOM 727 C C . GLY A 1 94 ? 10.170 0.115 5.495 1.00 94.12 94 GLY A C 1
ATOM 728 O O . GLY A 1 94 ? 9.405 0.978 5.919 1.00 94.12 94 GLY A O 1
ATOM 729 N N . ASP A 1 95 ? 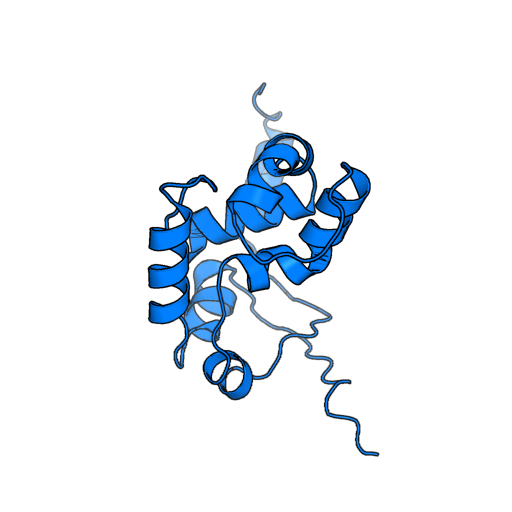10.880 0.282 4.378 1.00 94.12 95 ASP A N 1
ATOM 730 C CA . ASP A 1 95 ? 10.733 1.425 3.468 1.00 94.12 95 ASP A CA 1
ATOM 731 C C . ASP A 1 95 ? 11.272 1.073 2.072 1.00 94.12 95 ASP A C 1
ATOM 733 O O . ASP A 1 95 ? 11.803 -0.023 1.866 1.00 94.12 95 ASP A O 1
ATOM 737 N N . LEU A 1 96 ? 11.138 1.997 1.122 1.00 94.88 96 LEU A N 1
ATOM 738 C CA . LEU A 1 96 ? 11.610 1.852 -0.249 1.00 94.88 96 LEU A CA 1
ATOM 739 C C . LEU A 1 96 ? 12.986 2.497 -0.448 1.00 94.88 96 LEU A C 1
ATOM 741 O O . LEU A 1 96 ? 13.174 3.689 -0.202 1.00 94.88 96 LEU A O 1
ATOM 745 N N . ASP A 1 97 ? 13.923 1.697 -0.943 1.00 95.69 9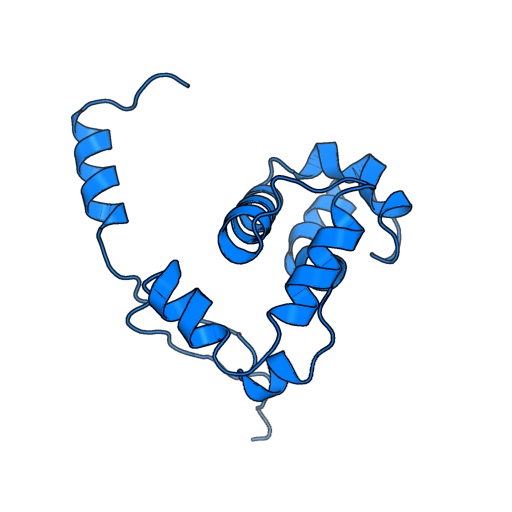7 ASP A N 1
ATOM 746 C CA . ASP A 1 97 ? 15.210 2.109 -1.487 1.00 95.69 97 ASP A CA 1
ATOM 747 C C . ASP A 1 97 ? 15.673 1.101 -2.559 1.00 95.69 97 ASP A C 1
ATOM 749 O O . ASP A 1 97 ? 15.025 0.079 -2.819 1.00 95.69 97 ASP A O 1
ATOM 753 N N . SER A 1 98 ? 16.818 1.376 -3.184 1.00 95.69 98 SER A N 1
ATOM 754 C CA . SER A 1 98 ? 17.385 0.525 -4.239 1.00 95.69 98 SER A CA 1
ATOM 755 C C . SER A 1 98 ? 17.657 -0.924 -3.806 1.00 95.69 98 SER A C 1
ATOM 757 O O . SER A 1 98 ? 17.694 -1.815 -4.655 1.00 95.69 98 SER A O 1
ATOM 759 N N . LYS A 1 99 ? 17.816 -1.189 -2.505 1.00 96.69 99 LYS A N 1
ATOM 760 C CA . LYS A 1 99 ? 18.060 -2.519 -1.930 1.00 96.69 99 LYS A CA 1
ATOM 761 C C . LYS A 1 99 ? 16.761 -3.222 -1.548 1.00 96.69 99 LYS A C 1
ATOM 763 O O . LYS A 1 99 ? 16.685 -4.446 -1.654 1.00 96.69 99 LYS A O 1
ATOM 768 N N . THR A 1 100 ? 15.746 -2.487 -1.095 1.00 97.50 100 THR A N 1
ATOM 769 C CA . THR A 1 100 ? 14.480 -3.081 -0.644 1.00 97.50 100 THR A CA 1
ATOM 770 C C . THR A 1 100 ? 13.491 -3.324 -1.776 1.00 97.50 100 THR A C 1
ATOM 772 O O . THR A 1 100 ? 12.691 -4.254 -1.670 1.00 97.50 100 THR A O 1
ATOM 775 N N . VAL A 1 101 ? 13.562 -2.573 -2.879 1.00 97.38 101 VAL A N 1
ATOM 776 C CA . VAL A 1 101 ? 12.659 -2.746 -4.032 1.00 97.38 101 VAL A CA 1
ATOM 777 C C . VAL A 1 101 ? 12.673 -4.175 -4.603 1.00 97.38 101 VAL A C 1
ATOM 779 O O . VAL A 1 101 ? 11.590 -4.749 -4.752 1.00 97.38 101 VAL A O 1
ATOM 782 N N . PRO A 1 102 ? 13.831 -4.817 -4.869 1.00 97.75 102 PRO A N 1
ATOM 783 C CA . PRO A 1 102 ? 13.847 -6.200 -5.356 1.00 97.75 102 PRO A CA 1
ATOM 784 C C . PRO A 1 102 ? 13.209 -7.189 -4.371 1.00 97.75 102 PRO A C 1
ATOM 786 O O . PRO A 1 102 ? 12.443 -8.066 -4.773 1.00 97.75 102 PRO A O 1
ATOM 789 N N . LEU A 1 103 ? 13.483 -7.020 -3.072 1.00 98.25 103 LEU A N 1
ATOM 790 C CA . LEU A 1 103 ? 12.900 -7.847 -2.015 1.00 98.25 103 LEU A CA 1
ATOM 791 C C . LEU A 1 103 ? 11.378 -7.669 -1.941 1.00 98.25 103 LEU A C 1
ATOM 793 O O . LEU A 1 103 ? 10.650 -8.655 -1.828 1.00 98.25 103 LEU A O 1
ATOM 797 N N . LEU A 1 104 ? 10.896 -6.429 -2.020 1.00 98.00 104 LEU A N 1
ATOM 798 C CA . LEU A 1 104 ? 9.471 -6.123 -2.020 1.00 98.00 104 LEU A CA 1
ATOM 799 C C . LEU A 1 104 ? 8.772 -6.767 -3.219 1.00 98.00 104 LEU A C 1
ATOM 801 O O . LEU A 1 104 ? 7.773 -7.451 -3.024 1.00 98.00 104 LEU A O 1
ATOM 805 N N . ASN A 1 105 ? 9.320 -6.626 -4.427 1.00 98.00 105 ASN A N 1
ATOM 806 C CA . ASN A 1 105 ? 8.752 -7.239 -5.630 1.00 98.00 105 ASN A CA 1
ATOM 807 C C . ASN A 1 105 ? 8.650 -8.765 -5.505 1.00 98.00 105 ASN A C 1
ATOM 809 O O . ASN A 1 105 ? 7.609 -9.339 -5.821 1.00 98.00 105 ASN A O 1
ATOM 813 N N . ALA A 1 106 ? 9.684 -9.426 -4.972 1.00 98.44 106 ALA A N 1
ATOM 814 C CA . ALA A 1 106 ? 9.646 -10.868 -4.726 1.00 98.44 106 ALA A CA 1
ATOM 815 C C . ALA A 1 106 ? 8.533 -11.262 -3.737 1.00 98.44 106 ALA A C 1
ATOM 817 O O . ALA A 1 106 ? 7.837 -12.257 -3.941 1.00 98.44 106 ALA A O 1
ATOM 818 N N . ARG A 1 107 ? 8.327 -10.468 -2.678 1.00 98.31 107 ARG A N 1
ATOM 819 C CA . ARG A 1 107 ? 7.276 -10.718 -1.678 1.00 98.31 107 ARG A CA 1
ATOM 820 C C . ARG A 1 107 ? 5.873 -10.417 -2.200 1.00 98.31 107 ARG A C 1
ATOM 822 O O . ARG A 1 107 ? 4.957 -11.171 -1.885 1.00 98.31 107 ARG A O 1
ATOM 829 N N . ILE A 1 108 ? 5.711 -9.371 -3.010 1.00 97.38 108 ILE A N 1
ATOM 830 C CA . ILE A 1 108 ? 4.460 -9.066 -3.713 1.00 97.38 108 ILE A CA 1
ATOM 831 C C . ILE A 1 108 ? 4.084 -10.241 -4.620 1.00 97.38 108 ILE A C 1
ATOM 833 O O . ILE A 1 108 ? 2.973 -10.756 -4.514 1.00 97.38 108 ILE A O 1
ATOM 837 N N . ALA A 1 109 ? 5.019 -10.717 -5.446 1.00 97.81 109 ALA A N 1
ATOM 838 C CA . ALA A 1 109 ? 4.786 -11.843 -6.345 1.00 97.81 109 ALA A CA 1
ATOM 839 C C . ALA A 1 109 ? 4.426 -13.129 -5.580 1.00 97.81 109 ALA A C 1
ATOM 841 O O . ALA A 1 109 ? 3.447 -13.791 -5.912 1.00 97.81 109 ALA A O 1
ATOM 842 N N . ALA A 1 110 ? 5.162 -13.459 -4.512 1.00 97.75 110 ALA A N 1
ATOM 843 C CA . ALA A 1 110 ? 4.897 -14.652 -3.703 1.00 97.75 110 ALA A CA 1
ATOM 844 C C . ALA A 1 110 ? 3.543 -14.607 -2.970 1.00 97.75 110 ALA A C 1
ATOM 846 O O . ALA A 1 110 ? 2.928 -15.648 -2.723 1.00 97.75 110 ALA A O 1
ATOM 847 N N . ALA A 1 111 ? 3.089 -13.409 -2.600 1.00 96.75 111 ALA A N 1
ATOM 848 C CA . ALA A 1 111 ? 1.805 -13.187 -1.950 1.00 96.75 111 ALA A CA 1
ATOM 849 C C . ALA A 1 111 ? 0.619 -13.173 -2.926 1.00 96.75 111 ALA A C 1
ATOM 851 O O . ALA A 1 111 ? -0.516 -13.314 -2.472 1.00 96.75 111 ALA A O 1
ATOM 852 N N . ASN A 1 112 ? 0.858 -12.988 -4.229 1.00 97.12 112 ASN A N 1
ATOM 853 C CA . ASN A 1 112 ? -0.186 -12.836 -5.237 1.00 97.12 112 ASN A CA 1
ATOM 854 C C . ASN A 1 112 ? -0.784 -14.182 -5.664 1.00 97.12 112 ASN A C 1
ATOM 856 O O . ASN A 1 112 ? -0.502 -14.696 -6.744 1.00 97.12 112 ASN A O 1
ATOM 860 N N . ARG A 1 113 ? -1.571 -14.781 -4.774 1.00 97.19 113 ARG A N 1
ATOM 861 C CA . ARG A 1 113 ? -2.192 -16.097 -4.948 1.00 97.19 113 ARG A CA 1
ATOM 862 C C . ARG A 1 113 ? -3.522 -16.163 -4.189 1.00 97.19 113 ARG A C 1
ATOM 864 O O . ARG A 1 113 ? -3.704 -15.351 -3.278 1.00 97.19 113 ARG A O 1
ATOM 871 N N . PRO A 1 114 ? -4.405 -17.131 -4.501 1.00 98.06 114 PRO A N 1
ATOM 872 C CA . PRO A 1 114 ? -5.687 -17.284 -3.814 1.00 98.06 114 PRO A CA 1
ATOM 873 C C . PRO A 1 114 ? -5.555 -17.271 -2.285 1.00 98.06 114 PRO A C 1
ATOM 875 O O . PRO A 1 114 ? -4.613 -17.848 -1.727 1.00 98.06 114 PRO A O 1
ATOM 878 N N . GLY A 1 115 ? -6.491 -16.599 -1.611 1.00 97.62 115 GLY A N 1
ATOM 879 C CA . GLY A 1 115 ? -6.450 -16.334 -0.169 1.00 97.62 115 GLY A CA 1
ATOM 880 C C . GLY A 1 115 ? -5.683 -15.065 0.233 1.00 97.62 115 GLY A C 1
ATOM 881 O O . GLY A 1 115 ? -5.487 -14.817 1.429 1.00 97.62 115 GLY A O 1
ATOM 882 N N . LEU A 1 116 ? -5.249 -14.244 -0.728 1.00 97.06 116 LEU A N 1
ATOM 883 C CA . LEU A 1 116 ? -4.656 -12.930 -0.479 1.00 97.06 116 LEU A CA 1
ATOM 884 C C . LEU A 1 116 ? -5.635 -12.006 0.257 1.00 97.06 116 LEU A C 1
ATOM 886 O O . LEU A 1 116 ? -5.244 -11.383 1.245 1.00 97.06 116 LEU A O 1
ATOM 890 N N . TYR A 1 117 ? -6.884 -11.920 -0.196 1.00 95.94 117 TYR A N 1
ATOM 891 C CA . TYR A 1 117 ? -7.903 -11.044 0.384 1.00 95.94 117 TYR A CA 1
ATOM 892 C C . TYR A 1 117 ? -8.369 -11.533 1.748 1.00 95.94 117 TYR A C 1
ATOM 894 O O . TYR A 1 117 ? -8.492 -10.731 2.670 1.00 95.94 117 TYR A O 1
ATOM 902 N N . GLU A 1 118 ? -8.511 -12.841 1.932 1.00 97.12 118 GLU A N 1
ATOM 903 C CA . GLU A 1 118 ? -8.763 -13.426 3.253 1.00 97.12 118 GLU A CA 1
ATOM 904 C C . GLU A 1 118 ? -7.647 -13.052 4.244 1.00 97.12 118 GLU A C 1
ATOM 906 O O . GLU A 1 118 ? -7.900 -12.576 5.352 1.00 97.12 118 GLU A O 1
ATOM 911 N N . ARG A 1 119 ? -6.378 -13.183 3.839 1.00 97.81 119 ARG A N 1
ATOM 912 C CA . ARG A 1 119 ? -5.251 -12.793 4.694 1.00 97.81 119 ARG A CA 1
ATOM 913 C C . ARG A 1 119 ? -5.250 -11.293 4.990 1.00 97.81 119 ARG A C 1
ATOM 915 O O . ARG A 1 119 ? -5.142 -10.910 6.150 1.00 97.81 119 ARG A O 1
ATOM 922 N N . VAL A 1 120 ? -5.323 -10.452 3.962 1.00 96.94 120 VAL A N 1
ATOM 923 C CA . VAL A 1 120 ? -5.104 -9.005 4.102 1.00 96.94 120 VAL A CA 1
ATOM 924 C C . VAL A 1 120 ? -6.354 -8.288 4.606 1.00 96.94 120 VAL A C 1
ATOM 926 O O . VAL A 1 120 ? -6.281 -7.571 5.599 1.00 96.94 120 VAL A O 1
ATOM 929 N N . LEU A 1 121 ? -7.504 -8.489 3.965 1.00 95.94 121 LEU A N 1
ATOM 930 C CA . LEU A 1 121 ? -8.730 -7.751 4.275 1.00 95.94 121 LEU A CA 1
ATOM 931 C C . LEU A 1 121 ? -9.410 -8.296 5.535 1.00 95.94 121 LEU A C 1
ATOM 933 O O . LEU A 1 121 ? -9.799 -7.519 6.403 1.00 95.94 121 LEU A O 1
ATOM 937 N N . LYS A 1 122 ? -9.524 -9.624 5.674 1.00 95.69 122 LYS A N 1
ATOM 938 C CA . LYS A 1 122 ? -10.224 -10.227 6.821 1.00 95.69 122 LYS A CA 1
ATOM 939 C C . LYS A 1 122 ? -9.334 -10.350 8.049 1.00 95.69 122 LYS A C 1
ATOM 941 O O . LYS A 1 122 ? -9.691 -9.846 9.106 1.00 95.69 122 LYS A O 1
ATOM 946 N N . ARG A 1 123 ? -8.161 -10.979 7.938 1.00 96.50 123 ARG A N 1
ATOM 947 C CA . ARG A 1 123 ? -7.342 -11.287 9.128 1.00 96.50 123 ARG A CA 1
ATOM 948 C C . ARG A 1 123 ? -6.488 -10.122 9.608 1.00 96.50 123 ARG A C 1
ATOM 950 O O . ARG A 1 123 ? -6.388 -9.911 10.810 1.00 96.50 123 ARG A O 1
ATOM 957 N N . MET A 1 124 ? -5.856 -9.392 8.691 1.00 95.81 124 MET A N 1
ATOM 958 C CA . MET A 1 124 ? -4.972 -8.282 9.060 1.00 95.81 124 MET A CA 1
ATOM 959 C C . MET A 1 124 ? -5.755 -6.989 9.297 1.00 95.81 124 MET A C 1
ATOM 961 O O . MET A 1 124 ? -5.626 -6.396 10.361 1.00 95.81 124 MET A O 1
ATOM 965 N N . ALA A 1 125 ? -6.585 -6.574 8.336 1.00 94.75 125 ALA A N 1
ATOM 966 C CA . ALA A 1 125 ? -7.355 -5.332 8.429 1.00 94.75 125 ALA A CA 1
ATOM 967 C C . ALA A 1 125 ? -8.668 -5.465 9.220 1.00 94.75 125 ALA A C 1
ATOM 969 O O . ALA A 1 125 ? -9.257 -4.450 9.573 1.00 94.75 125 ALA A O 1
ATOM 970 N N . ARG A 1 126 ? -9.125 -6.693 9.517 1.00 96.69 126 ARG A N 1
ATOM 971 C CA . ARG A 1 126 ? -10.353 -6.956 10.293 1.00 96.69 126 ARG A CA 1
ATOM 972 C C . ARG A 1 126 ? -11.605 -6.349 9.658 1.00 96.69 126 ARG A C 1
ATOM 974 O O . ARG A 1 126 ? -12.493 -5.859 10.352 1.00 96.69 126 ARG A O 1
ATOM 981 N N . ILE A 1 127 ? -11.680 -6.379 8.328 1.00 96.75 127 ILE A N 1
ATOM 982 C CA . ILE A 1 127 ? -12.853 -5.916 7.586 1.00 96.75 127 ILE A CA 1
ATOM 983 C C . ILE A 1 127 ? -13.960 -6.961 7.714 1.00 96.75 127 ILE A C 1
ATOM 985 O O . ILE A 1 127 ? -13.922 -8.008 7.062 1.00 96.75 127 ILE A O 1
ATOM 989 N N . HIS A 1 128 ? -14.977 -6.662 8.516 1.00 95.94 128 HIS A N 1
ATOM 990 C CA . HIS A 1 128 ? -16.148 -7.516 8.681 1.00 95.94 128 HIS A CA 1
ATOM 991 C C . HIS A 1 128 ? -16.926 -7.624 7.369 1.00 95.94 128 HIS A C 1
ATOM 993 O O . HIS A 1 128 ? -17.149 -8.716 6.840 1.00 95.94 128 HIS A O 1
ATOM 999 N N . 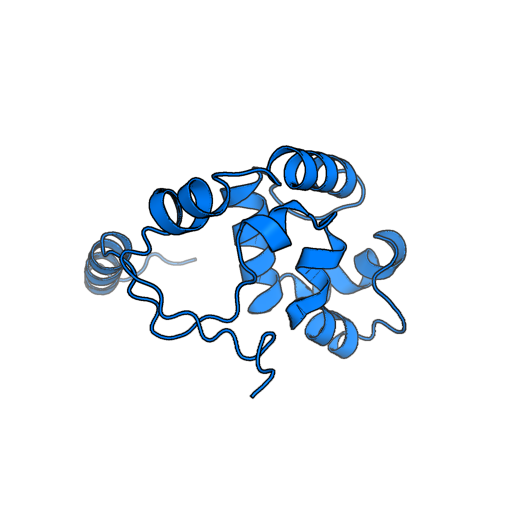TYR A 1 129 ? -17.244 -6.471 6.782 1.00 93.62 129 TYR A N 1
ATOM 1000 C CA . TYR A 1 129 ? -18.029 -6.351 5.560 1.00 93.62 129 TYR A CA 1
ATOM 1001 C C . TYR A 1 129 ? -17.462 -5.256 4.656 1.00 93.62 129 TYR A C 1
ATOM 1003 O O . TYR A 1 129 ? -16.973 -4.240 5.150 1.00 93.62 129 TYR A O 1
ATOM 1011 N N . ALA A 1 130 ? -17.517 -5.489 3.345 1.00 93.00 130 ALA A N 1
ATOM 1012 C CA . ALA A 1 130 ? -17.148 -4.524 2.320 1.00 93.00 130 ALA A CA 1
ATOM 1013 C C . ALA A 1 130 ? -18.220 -4.521 1.227 1.00 93.00 130 ALA A C 1
ATOM 1015 O O . ALA A 1 130 ? -18.568 -5.590 0.722 1.00 93.00 130 ALA A O 1
ATOM 1016 N N . VAL A 1 131 ? -18.730 -3.346 0.866 1.00 92.25 131 VAL A N 1
ATOM 1017 C CA . VAL A 1 131 ? -19.561 -3.187 -0.334 1.00 92.25 131 VAL A CA 1
ATOM 1018 C C . VAL A 1 131 ? -18.628 -2.987 -1.514 1.00 92.25 131 VAL A C 1
ATOM 1020 O O . VAL A 1 131 ? -17.908 -1.992 -1.567 1.00 92.25 131 VAL A O 1
ATOM 1023 N N . LEU A 1 132 ? -18.631 -3.937 -2.441 1.00 89.38 132 LEU A N 1
ATOM 1024 C CA . LEU A 1 132 ? -17.878 -3.816 -3.677 1.00 89.38 132 LEU A CA 1
ATOM 1025 C C . LEU A 1 132 ? -18.745 -3.134 -4.738 1.00 89.38 132 LEU A C 1
ATOM 1027 O O . LEU A 1 132 ? -19.828 -3.626 -5.044 1.00 89.38 132 LEU A O 1
ATOM 1031 N N . ASP A 1 133 ? -18.249 -2.029 -5.285 1.00 85.56 133 ASP A N 1
ATOM 1032 C CA . ASP A 1 133 ? -18.773 -1.401 -6.492 1.00 85.56 133 ASP A CA 1
ATOM 1033 C C . ASP A 1 133 ? -17.899 -1.819 -7.680 1.00 85.56 133 ASP A C 1
ATOM 1035 O O . ASP A 1 133 ? -16.773 -1.336 -7.869 1.00 85.56 133 ASP A O 1
ATOM 1039 N N . ASP A 1 134 ? -18.418 -2.758 -8.466 1.00 71.50 134 ASP A N 1
ATOM 1040 C CA . ASP A 1 134 ? -17.739 -3.393 -9.586 1.00 71.50 134 ASP A CA 1
ATOM 1041 C C . ASP A 1 134 ? -17.976 -2.677 -10.923 1.00 71.50 134 ASP A C 1
ATOM 1043 O O . ASP A 1 134 ? -17.955 -3.325 -11.966 1.00 71.50 134 ASP A O 1
ATOM 1047 N N . TYR A 1 135 ? -18.101 -1.340 -10.925 1.00 66.06 135 TYR A N 1
ATOM 1048 C CA . TYR A 1 135 ? -18.342 -0.502 -12.119 1.00 66.06 135 TYR A CA 1
ATOM 1049 C C . TYR A 1 135 ? -17.450 -0.809 -13.349 1.00 66.06 135 TYR A C 1
ATOM 1051 O O . TYR A 1 135 ? -17.796 -0.454 -14.475 1.00 66.06 135 TYR A O 1
ATOM 1059 N N . TRP A 1 136 ? -16.315 -1.497 -13.170 1.00 56.91 136 TRP A N 1
ATOM 1060 C CA . TRP A 1 136 ? -15.448 -2.015 -14.239 1.00 56.91 136 TRP A CA 1
ATOM 1061 C C . TRP A 1 136 ? -16.047 -3.166 -15.066 1.00 56.91 136 TRP A C 1
ATOM 1063 O O . TRP A 1 136 ? -15.554 -3.437 -16.158 1.00 56.91 136 TRP A O 1
ATOM 1073 N N . ARG A 1 137 ? -17.086 -3.845 -14.568 1.00 58.06 137 ARG A N 1
ATOM 1074 C CA . ARG A 1 137 ? -17.805 -4.934 -15.249 1.00 58.06 137 ARG A CA 1
ATOM 1075 C C . ARG A 1 137 ? -19.157 -4.506 -15.819 1.00 58.06 137 ARG A C 1
ATOM 1077 O O . ARG A 1 137 ? -19.916 -5.364 -16.259 1.00 58.06 137 ARG A O 1
ATOM 1084 N N . GLY A 1 138 ? -19.441 -3.203 -15.844 1.00 53.19 138 GLY A N 1
ATOM 1085 C CA . GLY A 1 138 ? -20.645 -2.638 -16.446 1.00 53.19 138 GLY A CA 1
ATOM 1086 C C . GLY A 1 138 ? -20.662 -2.759 -17.972 1.00 53.19 138 GLY A C 1
ATOM 1087 O O . GLY A 1 138 ? -20.583 -1.752 -18.671 1.00 53.19 138 GLY A O 1
ATOM 1088 N N . GLU A 1 139 ? -20.788 -3.977 -18.499 1.00 55.31 139 GLU A N 1
ATOM 1089 C CA . GLU A 1 139 ? -21.703 -4.153 -19.623 1.00 55.31 139 GLU A CA 1
ATOM 1090 C C . GLU A 1 139 ? -23.129 -4.046 -19.053 1.00 55.31 139 GLU A C 1
ATOM 1092 O O . GLU A 1 139 ? -23.376 -4.584 -17.970 1.00 55.31 139 GLU A O 1
ATOM 1097 N N . PRO A 1 140 ? -24.034 -3.286 -19.695 1.00 54.19 140 PRO A N 1
ATOM 1098 C CA . PRO A 1 140 ? -25.418 -3.177 -19.240 1.00 54.19 140 PRO A CA 1
ATOM 1099 C C . PRO A 1 140 ? -26.128 -4.534 -19.150 1.00 54.19 140 PRO A C 1
ATOM 1101 O O . PRO A 1 140 ? -25.811 -5.436 -19.960 1.00 54.19 140 PRO A O 1
#

pLDDT: mean 92.11, std 9.32, range [53.19, 98.44]

Organism: NCBI:txid2364212

Sequence (140 aa):
PAALPAAAQAVYRETESMEIVSSHEHLPGEEERCALKPDVFTLLGHYAMDDLRSAGMAGELKTWAAVEPWWRHVRGTGYGQALRIAIRDIYGVGDLDSKTVPLLNARIAAANRPGLYERVLKRMARIHYAVLDDYWRGEP